Protein 6XZZ (pdb70)

Secondary structure (DSSP, 8-state):
--EEEEETTHHHHHHHHHHHHHHTT-S--EEEEETTEEEEE-HHHHHHH-HHHHHHHTSTTTTT-SEEEPPTTS-HHHHHHHHHHHHHS-----TTTHHHHHHHHHHHT-HHHHHHHHHHHHH-/--EEEEE-

Structure (mmCIF, N/CA/C/O backbone):
data_6XZZ
#
_entry.id   6XZZ
#
_cell.length_a   67.014
_cell.length_b   67.014
_cell.length_c   152.016
_cell.angle_alpha   90.000
_cell.angle_beta   90.000
_cell.angle_gamma   120.000
#
_symmetry.space_group_name_H-M   'P 61 2 2'
#
loop_
_entity.id
_entity.type
_entity.pdbx_description
1 polymer 'B-cell lymphoma 6 protein'
2 polymer 'Nuclear receptor corepressor 1'
3 non-polymer 'SODIUM ION'
4 non-polymer 'CHLORIDE ION'
5 non-polymer 'trifluoroacetic acid'
6 water water
#
loop_
_atom_site.group_PDB
_atom_site.id
_atom_site.type_symbol
_atom_site.label_atom_id
_atom_site.label_alt_id
_atom_site.label_comp_id
_atom_site.label_asym_id
_atom_site.label_entity_id
_atom_site.label_seq_id
_atom_site.pdbx_PDB_ins_code
_atom_site.Cartn_x
_atom_site.Cartn_y
_atom_site.Cartn_z
_atom_site.occupancy
_atom_site.B_iso_or_equiv
_atom_site.auth_seq_id
_atom_site.auth_comp_id
_atom_site.auth_asym_id
_atom_site.auth_atom_id
_atom_site.pdbx_PDB_model_num
ATOM 1 N N . PRO A 1 2 ? 47.40871 -31.47983 -38.75902 1.000 40.17259 5 PRO A N 1
ATOM 2 C CA . PRO A 1 2 ? 46.99754 -31.58766 -37.35367 1.000 37.86460 5 PRO A CA 1
ATOM 3 C C . PRO A 1 2 ? 47.39382 -30.36199 -36.52923 1.000 34.52555 5 PRO A C 1
ATOM 4 O O . PRO A 1 2 ? 48.54954 -29.93523 -36.56216 1.000 32.62918 5 PRO A O 1
ATOM 8 N N . ASP A 1 3 ? 46.43429 -29.80227 -35.79908 1.000 32.63590 6 ASP A N 1
ATOM 9 C CA A ASP A 1 3 ? 46.66397 -28.62378 -34.97514 0.610 32.51131 6 ASP A CA 1
ATOM 10 C CA B ASP A 1 3 ? 46.68094 -28.62707 -34.98002 0.390 33.40782 6 ASP A CA 1
ATOM 11 C C . ASP A 1 3 ? 47.02333 -29.02734 -33.55012 1.000 31.25219 6 ASP A C 1
ATOM 12 O O . ASP A 1 3 ? 46.62160 -30.08633 -33.06614 1.000 32.12755 6 ASP A O 1
ATOM 21 N N . SER A 1 4 ? 47.78145 -28.16101 -32.88126 1.000 27.02109 7 SER A N 1
ATOM 22 C CA . SER A 1 4 ? 48.05770 -28.21321 -31.45079 1.000 22.11598 7 SER A CA 1
ATOM 23 C C . SER A 1 4 ? 47.37390 -27.00947 -30.81569 1.000 19.76488 7 SER A C 1
ATOM 24 O O . SER A 1 4 ? 46.88340 -26.12479 -31.52046 1.000 21.34490 7 SER A O 1
ATOM 27 N N . GLN A 1 5 ? 47.35517 -26.95637 -29.47943 1.000 18.76245 8 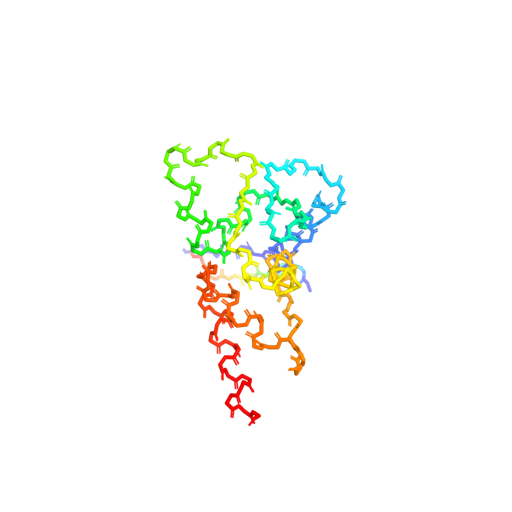GLN A N 1
ATOM 28 C CA . GLN A 1 5 ? 46.62151 -25.91206 -28.77315 1.000 18.17039 8 GLN A CA 1
ATOM 29 C C . GLN A 1 5 ? 47.48951 -25.20829 -27.73841 1.000 15.82275 8 GLN A C 1
ATOM 30 O O . GLN A 1 5 ? 48.37647 -25.80920 -27.13138 1.000 18.11951 8 GLN A O 1
ATOM 36 N N . ILE A 1 6 ? 47.18433 -23.93150 -27.51184 1.000 15.14528 9 ILE A N 1
ATOM 37 C CA . ILE A 1 6 ? 47.80539 -23.13004 -26.45849 1.000 14.84457 9 ILE A CA 1
ATOM 38 C C . ILE A 1 6 ? 46.87786 -23.14077 -25.25536 1.000 14.31714 9 ILE A C 1
ATOM 39 O O . ILE A 1 6 ? 45.69293 -22.81411 -25.38311 1.000 16.68344 9 ILE A O 1
ATOM 44 N N . GLN A 1 7 ? 47.41264 -23.48629 -24.08392 1.000 13.77519 10 GLN A N 1
ATOM 45 C CA . GLN A 1 7 ? 46.63764 -23.47043 -22.85300 1.000 13.87384 10 GLN A CA 1
ATOM 46 C C . GLN A 1 7 ? 47.32089 -22.58807 -21.81575 1.000 14.02971 10 GLN A C 1
ATOM 47 O O . GLN A 1 7 ? 48.54899 -22.59224 -21.70034 1.000 15.27728 10 GLN A O 1
ATOM 53 N N . PHE A 1 8 ? 46.51835 -21.80872 -21.08571 1.000 13.79603 11 PHE A N 1
ATOM 54 C CA . PHE A 1 8 ? 47.01693 -20.92207 -20.03858 1.000 12.75251 11 PHE A CA 1
ATOM 55 C C . PHE A 1 8 ? 46.93220 -21.64856 -18.70115 1.000 15.10437 11 PHE A C 1
ATOM 56 O O . PHE A 1 8 ? 45.83462 -21.96921 -18.22912 1.000 17.78315 11 PHE A O 1
ATOM 64 N N . THR A 1 9 ? 48.09733 -21.89090 -18.09422 1.000 16.86361 12 THR A N 1
ATOM 65 C CA . THR A 1 9 ? 48.18466 -22.72618 -16.90221 1.000 19.33718 12 THR A CA 1
ATOM 66 C C . THR A 1 9 ? 47.34153 -22.18218 -15.75545 1.000 19.14474 12 THR A C 1
ATOM 67 O O . THR A 1 9 ? 46.69698 -22.95177 -15.03157 1.000 23.20852 12 THR A O 1
ATOM 71 N N . ARG A 1 10 ? 47.34336 -20.86671 -15.55766 1.000 19.43808 13 ARG A N 1
ATOM 72 C CA A ARG A 1 10 ? 46.72235 -20.22901 -14.40359 0.478 21.01120 13 ARG A CA 1
ATOM 73 C CA B ARG A 1 10 ? 46.69498 -20.28965 -14.38639 0.522 21.16477 13 ARG A CA 1
ATOM 74 C C . ARG A 1 10 ? 45.32919 -19.68790 -14.68437 1.000 20.51126 13 ARG A C 1
ATOM 75 O O . ARG A 1 10 ? 44.73604 -19.06733 -13.79859 1.000 20.73738 13 ARG A O 1
ATOM 90 N N . HIS A 1 11 ? 44.79258 -19.89141 -15.88872 1.000 19.09392 14 HIS A N 1
ATOM 91 C CA . HIS A 1 11 ? 43.54467 -19.21739 -16.24063 1.000 16.53364 14 HIS A CA 1
ATOM 92 C C . HIS A 1 11 ? 42.38093 -19.63250 -15.34166 1.000 14.92386 14 HIS A C 1
ATOM 93 O O . HIS A 1 11 ? 41.65752 -18.77536 -14.82189 1.000 14.82903 14 HIS A O 1
ATOM 100 N N . ALA A 1 12 ? 42.14390 -20.94016 -15.18644 1.000 15.74086 15 ALA A N 1
ATOM 101 C CA . ALA A 1 12 ? 40.97039 -21.36685 -14.41875 1.000 14.28040 15 ALA A CA 1
ATOM 102 C C . ALA A 1 12 ? 41.07604 -20.93105 -12.96065 1.000 14.22334 15 ALA A C 1
ATOM 103 O O . ALA A 1 12 ? 40.09043 -20.47717 -12.36328 1.000 14.20531 15 ALA A O 1
ATOM 105 N N . SER A 1 13 ? 42.26663 -21.04407 -12.37206 1.000 16.34166 16 SER A N 1
ATOM 106 C CA . SER A 1 13 ? 42.41245 -20.61636 -10.98499 1.000 17.32016 16 SER A CA 1
ATOM 107 C C . SER A 1 13 ? 42.33868 -19.09991 -10.85855 1.000 15.78178 16 SER A C 1
ATOM 108 O O . SER A 1 13 ? 41.83476 -18.59270 -9.85025 1.000 16.34988 16 SER A O 1
ATOM 111 N N . ASP A 1 14 ? 42.79059 -18.36625 -11.88428 1.000 14.44402 17 ASP A N 1
ATOM 112 C CA . ASP A 1 14 ? 42.62594 -16.91272 -11.90276 1.000 15.63857 17 ASP A CA 1
ATOM 113 C C . ASP A 1 14 ? 41.15354 -16.52642 -11.98249 1.000 13.96753 17 ASP A C 1
ATOM 114 O O . ASP A 1 14 ? 40.71565 -15.58710 -11.30517 1.000 13.78391 17 ASP A O 1
ATOM 119 N N . VAL A 1 15 ? 40.37339 -17.22739 -12.81307 1.000 13.82273 18 VAL A N 1
ATOM 120 C CA . VAL A 1 15 ? 38.93464 -16.95754 -12.87772 1.000 12.31196 18 VAL A CA 1
ATOM 121 C C . VAL A 1 15 ? 38.30145 -17.15480 -11.50678 1.000 11.88068 18 VAL A C 1
ATOM 122 O O . VAL A 1 15 ? 37.54528 -16.30596 -11.02427 1.000 11.92351 18 VAL A O 1
ATOM 126 N N . LEU A 1 16 ? 38.60960 -18.27663 -10.85830 1.000 13.12641 19 LEU A N 1
ATOM 127 C CA . LEU A 1 16 ? 38.03541 -18.55069 -9.54169 1.000 13.96650 19 LEU A CA 1
ATOM 128 C C . LEU A 1 16 ? 38.46007 -17.49697 -8.52330 1.000 12.93288 19 LEU A C 1
ATOM 129 O O . LEU A 1 16 ? 37.64162 -17.03093 -7.71769 1.000 13.79670 19 LEU A O 1
ATOM 134 N N . LEU A 1 17 ? 39.73459 -17.10356 -8.54849 1.000 12.60360 20 LEU A N 1
ATOM 135 C CA . LEU A 1 17 ? 40.20704 -16.03973 -7.66149 1.000 13.86761 20 LEU A CA 1
ATOM 136 C C . LEU A 1 17 ? 39.42099 -14.75018 -7.88407 1.000 11.80020 20 LEU A C 1
ATOM 137 O O . LEU A 1 17 ? 38.98805 -14.09434 -6.92609 1.000 14.18219 20 LEU A O 1
ATOM 142 N N . ASN A 1 18 ? 39.18373 -14.39541 -9.14539 1.000 11.60923 21 ASN A N 1
ATOM 143 C CA . ASN A 1 18 ? 38.44064 -13.17623 -9.43658 1.000 11.34123 21 ASN A CA 1
ATOM 144 C C . ASN A 1 18 ? 36.97507 -13.30300 -9.04307 1.000 10.63406 21 ASN A C 1
ATOM 145 O O . ASN A 1 18 ? 36.38139 -12.33395 -8.55670 1.000 12.34229 21 ASN A O 1
ATOM 150 N N . LEU A 1 19 ? 36.37969 -14.49063 -9.22134 1.000 10.47506 22 LEU A N 1
ATOM 151 C CA . LEU A 1 19 ? 35.00417 -14.70028 -8.77006 1.000 11.26760 22 LEU A CA 1
ATOM 152 C C . LEU A 1 19 ? 34.90783 -14.59126 -7.25405 1.000 10.39043 22 LEU A C 1
ATOM 153 O O . LEU A 1 19 ? 33.93336 -14.04064 -6.72574 1.000 10.83924 22 LEU A O 1
ATOM 158 N N . ASN A 1 20 ? 35.90718 -15.11917 -6.53863 1.000 11.50805 23 ASN A N 1
ATOM 159 C CA . ASN A 1 20 ? 35.89516 -15.01790 -5.08469 1.000 12.24430 23 ASN A CA 1
ATOM 160 C C . ASN A 1 20 ? 36.04624 -13.57146 -4.63114 1.000 12.72495 23 ASN A C 1
ATOM 161 O O . ASN A 1 20 ? 35.42252 -13.15938 -3.64535 1.000 12.85508 23 ASN A O 1
ATOM 166 N N . ARG A 1 21 ? 36.85055 -12.78112 -5.35219 1.000 12.04596 24 ARG A N 1
ATOM 167 C CA . ARG A 1 21 ? 36.94127 -11.35189 -5.06653 1.000 13.90454 24 ARG A CA 1
ATOM 168 C C . ARG A 1 21 ? 35.60698 -10.65194 -5.30424 1.000 13.66067 24 ARG A C 1
ATOM 169 O O . ARG A 1 21 ? 35.21614 -9.76666 -4.53100 1.000 14.77583 24 ARG A O 1
ATOM 177 N N . LEU A 1 22 ? 34.89657 -11.02018 -6.37711 1.000 12.35730 25 LEU A N 1
ATOM 178 C CA . LEU A 1 22 ? 33.55854 -10.47023 -6.57092 1.000 12.89357 25 LEU A CA 1
ATOM 179 C C . LEU A 1 22 ? 32.66314 -10.81605 -5.39574 1.000 13.22576 25 LEU A C 1
ATOM 180 O O . LEU A 1 22 ? 31.89523 -9.97433 -4.92148 1.000 15.62791 25 LEU A O 1
ATOM 185 N N . ARG A 1 23 ? 32.74186 -12.05694 -4.91451 1.000 12.09135 26 ARG A N 1
ATOM 186 C CA . ARG A 1 23 ? 31.90889 -12.44769 -3.78432 1.000 12.18411 26 ARG A CA 1
ATOM 187 C C . ARG A 1 23 ? 32.25056 -11.63329 -2.53872 1.000 13.71919 26 ARG A C 1
ATOM 188 O O . ARG A 1 23 ? 31.35084 -11.14641 -1.83973 1.000 16.26157 26 ARG A O 1
ATOM 196 N N . SER A 1 24 ? 33.54665 -11.44931 -2.26492 1.000 14.89485 27 SER A N 1
ATOM 197 C CA A SER A 1 24 ? 33.96208 -10.69612 -1.08465 0.481 16.99001 27 SER A CA 1
ATOM 198 C CA B SER A 1 24 ? 33.95935 -10.69460 -1.08370 0.519 17.00755 27 SER A CA 1
ATOM 199 C C . SER A 1 24 ? 33.44178 -9.26462 -1.13077 1.000 18.61748 27 SER A C 1
ATOM 200 O O . SER A 1 24 ? 33.09918 -8.68563 -0.09443 1.000 22.82427 27 SER A O 1
ATOM 205 N N . ARG A 1 25 ? 33.38084 -8.67983 -2.32120 1.000 17.48318 28 ARG A N 1
ATOM 206 C CA A ARG A 1 25 ? 32.94210 -7.30317 -2.49172 0.490 18.83651 28 ARG A CA 1
ATOM 207 C CA B ARG A 1 25 ? 32.94516 -7.30430 -2.50408 0.510 18.63091 28 ARG A CA 1
ATOM 208 C C . ARG A 1 25 ? 31.45682 -7.18520 -2.80743 1.000 18.43910 28 ARG A C 1
ATOM 209 O O . ARG A 1 25 ? 30.97371 -6.06776 -3.02899 1.000 20.44332 28 ARG A O 1
ATOM 224 N N . ASP A 1 26 ? 30.72729 -8.30526 -2.81674 1.000 16.67227 29 ASP A N 1
ATOM 225 C CA . ASP A 1 26 ? 29.28322 -8.32059 -3.05728 1.000 17.63422 29 ASP A CA 1
ATOM 226 C C . ASP A 1 26 ? 28.93608 -7.77006 -4.44067 1.000 16.80944 29 ASP A C 1
ATOM 227 O O . ASP A 1 26 ? 27.92999 -7.08695 -4.61854 1.000 18.40877 29 ASP A O 1
ATOM 232 N N . ILE A 1 27 ? 29.76938 -8.07808 -5.43155 1.000 14.92966 30 ILE A N 1
ATOM 233 C CA . ILE A 1 27 ? 29.58312 -7.60632 -6.79896 1.000 12.70795 30 ILE A CA 1
ATOM 234 C C . ILE A 1 27 ? 28.89711 -8.70377 -7.60715 1.000 12.63220 30 ILE A C 1
ATOM 235 O O . ILE A 1 27 ? 29.41855 -9.82222 -7.73044 1.000 13.82143 30 ILE A O 1
ATOM 240 N N . LEU A 1 28 ? 27.73194 -8.37971 -8.16770 1.000 14.50479 31 LEU A N 1
ATOM 241 C CA . LEU A 1 28 ? 26.95238 -9.27350 -9.02314 1.000 13.96240 31 LEU A CA 1
ATOM 242 C C . LEU A 1 28 ? 26.48090 -10.53668 -8.30780 1.000 14.01571 31 LEU A C 1
ATOM 243 O O . LEU A 1 28 ? 26.00941 -11.48097 -8.96268 1.000 14.74170 31 LEU A O 1
ATOM 248 N N . THR A 1 29 ? 26.59203 -10.59212 -6.98434 1.000 13.42145 32 THR A N 1
ATOM 249 C CA . THR A 1 29 ? 25.96878 -11.68796 -6.26126 1.000 14.11035 32 THR A CA 1
ATOM 250 C C . THR A 1 29 ? 24.46249 -11.61218 -6.48022 1.000 13.43430 32 THR A C 1
ATOM 251 O O . THR A 1 29 ? 23.87729 -10.52142 -6.54226 1.000 15.83320 32 THR A O 1
ATOM 255 N N . ASP A 1 30 ? 23.83442 -12.77923 -6.63455 1.000 11.77901 33 ASP A N 1
ATOM 256 C CA . ASP A 1 30 ? 22.43801 -12.84857 -7.04528 1.000 13.25778 33 ASP A CA 1
ATOM 257 C C . ASP A 1 30 ? 21.61525 -13.81136 -6.20109 1.000 12.61135 33 ASP A C 1
ATOM 258 O O . ASP A 1 30 ? 20.44669 -14.05884 -6.52401 1.000 13.88685 33 ASP A O 1
ATOM 263 N N . VAL A 1 31 ? 22.18323 -14.35528 -5.12833 1.000 12.10180 34 VAL A N 1
ATOM 264 C CA . VAL A 1 31 ? 21.43276 -15.23912 -4.24593 1.000 12.34651 34 VAL A CA 1
ATOM 265 C C . VAL A 1 31 ? 22.00229 -15.11270 -2.84137 1.000 12.03793 34 VAL A C 1
ATOM 266 O O . VAL A 1 31 ? 23.18628 -14.81670 -2.65675 1.000 12.90199 34 VAL A O 1
ATOM 270 N N . VAL A 1 32 ? 21.13495 -15.29761 -1.84833 1.000 12.70382 35 VAL A N 1
ATOM 271 C CA . VAL A 1 32 ? 21.53523 -15.43772 -0.45668 1.000 12.34792 35 VAL A CA 1
ATOM 272 C C . VAL A 1 32 ? 21.08806 -16.81931 -0.02101 1.000 12.82904 35 VAL A C 1
ATOM 273 O O . VAL A 1 32 ? 19.92243 -17.18522 -0.21506 1.000 13.01521 35 VAL A O 1
ATOM 277 N N . ILE A 1 33 ? 22.00964 -17.58896 0.54114 1.000 12.04469 36 ILE A N 1
ATOM 278 C CA . ILE A 1 33 ? 21.70034 -18.89142 1.12054 1.000 12.20543 36 ILE A CA 1
ATOM 279 C C . ILE A 1 33 ? 21.57060 -18.69826 2.62342 1.000 12.13456 36 ILE A C 1
ATOM 280 O O . ILE A 1 33 ? 22.42715 -18.05942 3.24210 1.000 13.51904 36 ILE A O 1
ATOM 285 N N . VAL A 1 34 ? 20.51149 -19.25198 3.21525 1.000 11.97186 37 VAL A N 1
ATOM 286 C CA . VAL A 1 34 ? 20.23494 -19.10138 4.64233 1.000 12.11990 37 VAL A CA 1
ATOM 287 C C . VAL A 1 34 ? 20.32983 -20.46872 5.30207 1.000 12.68615 37 VAL A C 1
ATOM 288 O O . VAL A 1 34 ? 19.67967 -21.42216 4.85381 1.000 13.99654 37 VAL A O 1
ATOM 292 N N . VAL A 1 35 ? 21.13928 -20.56108 6.36212 1.000 13.45708 38 VAL A N 1
ATOM 293 C CA . VAL A 1 35 ? 21.24399 -21.75921 7.19954 1.000 17.21804 38 VAL A CA 1
ATOM 294 C C . VAL A 1 35 ? 21.13871 -21.31313 8.65304 1.000 17.29511 38 VAL A C 1
ATOM 295 O O . VAL A 1 35 ? 22.03301 -20.61916 9.15415 1.000 17.80225 38 VAL A O 1
ATOM 299 N N . SER A 1 36 ? 20.06591 -21.71938 9.33100 1.000 17.91270 39 SER A N 1
ATOM 300 C CA A SER A 1 36 ? 19.83971 -21.42356 10.75121 0.168 18.44763 39 SER A CA 1
ATOM 301 C CA B SER A 1 36 ? 19.88599 -21.43060 10.76073 0.832 19.84871 39 SER A CA 1
ATOM 302 C C . SER A 1 36 ? 20.12089 -19.95561 11.08735 1.000 17.82588 39 SER A C 1
ATOM 303 O O . SER A 1 36 ? 20.91485 -19.60960 11.97032 1.000 18.73619 39 SER A O 1
ATOM 308 N N . ARG A 1 37 ? 19.42753 -19.08324 10.36462 1.000 16.16204 40 ARG A N 1
ATOM 309 C CA . ARG A 1 37 ? 19.43666 -17.63231 10.54341 1.000 17.90959 40 ARG A CA 1
ATOM 310 C C . ARG A 1 37 ? 20.75252 -16.97110 10.17104 1.000 18.74776 40 ARG A C 1
ATOM 311 O O . ARG A 1 37 ? 20.95240 -15.79478 10.49484 1.000 21.80769 40 ARG A O 1
ATOM 319 N N . GLU A 1 38 ? 21.64938 -17.68192 9.49700 1.000 14.65212 41 GLU A N 1
ATOM 320 C CA . GLU A 1 38 ? 22.91183 -17.12813 9.04285 1.000 16.98081 41 GLU A CA 1
ATOM 321 C C . GLU A 1 38 ? 22.87630 -17.06187 7.52080 1.000 13.67047 41 GLU A C 1
ATOM 322 O O . GLU A 1 38 ? 22.42062 -18.00359 6.86359 1.000 15.34269 41 GLU A O 1
ATOM 328 N N . GLN A 1 39 ? 23.33756 -15.94595 6.96215 1.000 13.91717 42 GLN A N 1
ATOM 329 C CA . GLN A 1 39 ? 23.19818 -15.68761 5.53116 1.000 12.72480 42 GLN A CA 1
ATOM 330 C C . GLN A 1 39 ? 24.54563 -15.72772 4.82854 1.000 13.27979 42 GLN A C 1
ATOM 331 O O . GLN A 1 39 ? 25.55554 -15.24947 5.36052 1.000 17.12118 42 GLN A O 1
ATOM 337 N N . PHE A 1 40 ? 24.54232 -16.26830 3.60958 1.000 12.22243 43 PHE A N 1
ATOM 338 C CA . PHE A 1 40 ? 25.74030 -16.36166 2.77984 1.000 12.57478 43 PHE A CA 1
ATOM 339 C C . PHE A 1 40 ? 25.39893 -15.87226 1.38074 1.000 12.57438 43 PHE A C 1
ATOM 340 O O . PHE A 1 40 ? 24.56450 -16.47607 0.70572 1.000 14.97842 43 PHE A O 1
ATOM 348 N N . ARG A 1 41 ? 26.05752 -14.81087 0.93022 1.000 12.88894 44 ARG A N 1
ATOM 349 C CA A ARG A 1 41 ? 25.83165 -14.33810 -0.42826 0.535 13.42618 44 ARG A CA 1
ATOM 350 C CA B ARG A 1 41 ? 25.86379 -14.30787 -0.42752 0.465 12.47618 44 ARG A CA 1
ATOM 351 C C . ARG A 1 41 ? 26.72150 -15.08754 -1.41724 1.000 12.62220 44 ARG A C 1
ATOM 352 O O . ARG A 1 41 ? 27.85347 -15.47064 -1.11185 1.000 13.77680 44 ARG A O 1
ATOM 367 N N . ALA A 1 42 ? 26.19230 -15.30285 -2.61992 1.000 10.55758 45 ALA A N 1
ATOM 368 C CA . ALA A 1 42 ? 26.94306 -16.07232 -3.61010 1.000 10.59030 45 ALA A CA 1
ATOM 369 C C . ALA A 1 42 ? 26.44186 -15.75718 -5.01792 1.000 11.44161 45 ALA A C 1
ATOM 370 O O . ALA A 1 42 ? 25.51599 -14.96254 -5.21425 1.000 12.07643 45 ALA A O 1
ATOM 372 N N . HIS A 1 43 ? 27.08467 -16.39034 -6.00438 1.000 10.53866 46 HIS A N 1
ATOM 373 C CA . HIS A 1 43 ? 26.69755 -16.32039 -7.41050 1.000 10.03353 46 HIS A CA 1
ATOM 374 C C . HIS A 1 43 ? 26.06767 -17.65747 -7.77215 1.000 9.96076 46 HIS A C 1
ATOM 375 O O . HIS A 1 43 ? 26.69850 -18.70194 -7.59107 1.000 11.09855 46 HIS A O 1
ATOM 382 N N . LYS A 1 44 ? 24.82870 -17.62300 -8.27712 1.000 10.54260 47 LYS A N 1
ATOM 383 C CA . LYS A 1 44 ? 24.11611 -18.85286 -8.62656 1.000 10.71983 47 LYS A CA 1
ATOM 384 C C . LYS A 1 44 ? 24.93015 -19.75807 -9.54690 1.000 10.38229 47 LYS A C 1
ATOM 385 O O . LYS A 1 44 ? 24.93625 -20.98342 -9.37650 1.000 11.76797 47 LYS A O 1
ATOM 391 N N . THR A 1 45 ? 25.61932 -19.18077 -10.53547 1.000 11.74410 48 THR A N 1
ATOM 392 C CA . THR A 1 45 ? 26.32130 -20.03282 -11.49366 1.000 12.94763 48 THR A CA 1
ATOM 393 C C . THR A 1 45 ? 27.45559 -20.80877 -10.83366 1.000 12.92113 48 THR A C 1
ATOM 394 O O . THR A 1 45 ? 27.72406 -21.95614 -11.21290 1.000 12.25848 48 THR A O 1
ATOM 398 N N . VAL A 1 46 ? 28.15205 -20.19806 -9.86743 1.000 10.63867 49 VAL A N 1
ATOM 399 C CA . VAL A 1 46 ? 29.21110 -20.92208 -9.17209 1.000 11.74047 49 VAL A CA 1
ATOM 400 C C . VAL A 1 46 ? 28.61655 -22.05461 -8.34860 1.000 11.26298 49 VAL A C 1
ATOM 401 O O . VAL A 1 46 ? 29.12476 -23.18131 -8.35840 1.000 11.67642 49 VAL A O 1
ATOM 405 N N . LEU A 1 47 ? 27.51275 -21.78183 -7.64941 1.000 10.73579 50 LEU A N 1
ATOM 406 C CA . LEU A 1 47 ? 26.84448 -22.82941 -6.88186 1.000 10.03524 50 LEU A CA 1
ATOM 407 C C . LEU A 1 47 ? 26.45693 -23.99832 -7.77718 1.000 11.48961 50 LEU A C 1
ATOM 408 O O . LEU A 1 47 ? 26.66934 -25.16181 -7.41545 1.000 12.16718 50 LEU A O 1
ATOM 413 N N . MET A 1 48 ? 25.86518 -23.69886 -8.94825 1.000 10.49434 51 MET A N 1
ATOM 414 C CA . MET A 1 48 ? 25.42105 -24.74212 -9.87595 1.000 11.30452 51 MET A CA 1
ATOM 415 C C . MET A 1 48 ? 26.58421 -25.53517 -10.43748 1.000 12.59168 51 MET A C 1
ATOM 416 O O . MET A 1 48 ? 26.43316 -26.72591 -10.73760 1.000 14.31443 51 MET A O 1
ATOM 421 N N . ALA A 1 49 ? 27.73036 -24.88819 -10.62913 1.000 12.11427 52 ALA A N 1
ATOM 422 C CA . ALA A 1 49 ? 28.90795 -25.55836 -11.16080 1.000 12.36278 52 ALA A CA 1
ATOM 423 C C . ALA A 1 49 ? 29.55471 -26.49849 -10.15387 1.000 13.97648 52 ALA A C 1
ATOM 424 O O . ALA A 1 49 ? 30.37978 -27.32518 -10.55409 1.000 17.12091 52 ALA A O 1
ATOM 426 N N . CYS A 1 50 ? 29.18943 -26.40946 -8.87038 1.000 12.99476 53 CYS A N 1
ATOM 427 C CA . CYS A 1 50 ? 29.86062 -27.16797 -7.82475 1.000 12.84273 53 CYS A CA 1
ATOM 428 C C . CYS A 1 50 ? 28.96345 -28.12810 -7.06619 1.000 13.17224 53 CYS A C 1
ATOM 429 O O . CYS A 1 50 ? 29.48749 -29.01230 -6.37650 1.000 18.38835 53 CYS A O 1
ATOM 432 N N . SER A 1 51 ? 27.64600 -27.97575 -7.14284 1.000 12.83628 54 SER A N 1
ATOM 433 C CA . SER A 1 51 ? 26.72571 -28.67654 -6.25323 1.000 12.28628 54 SER A CA 1
ATOM 434 C C . SER A 1 51 ? 25.57946 -29.25233 -7.06548 1.000 12.87192 54 SER A C 1
ATOM 435 O O . SER A 1 51 ? 24.90669 -28.51823 -7.79717 1.000 13.11296 54 SER A O 1
ATOM 438 N N . GLY A 1 52 ? 25.33814 -30.56002 -6.91731 1.000 12.70737 55 GLY A N 1
ATOM 439 C CA . GLY A 1 52 ? 24.18879 -31.15631 -7.57818 1.000 14.08373 55 GLY A CA 1
ATOM 440 C C . GLY A 1 52 ? 22.87279 -30.59814 -7.08046 1.000 13.16487 55 GLY A C 1
ATOM 441 O O . GLY A 1 52 ? 21.91493 -30.46024 -7.85472 1.000 14.13542 55 GLY A O 1
ATOM 442 N N . LEU A 1 53 ? 22.80270 -30.26280 -5.78704 1.000 12.19751 56 LEU A N 1
ATOM 443 C CA . LEU A 1 53 ? 21.58800 -29.66139 -5.24647 1.000 13.41282 56 LEU A CA 1
ATOM 444 C C . LEU A 1 53 ? 21.30904 -28.31700 -5.90421 1.000 11.31068 56 LEU A C 1
ATOM 445 O O . LEU A 1 53 ? 20.20009 -28.06301 -6.37380 1.000 12.78321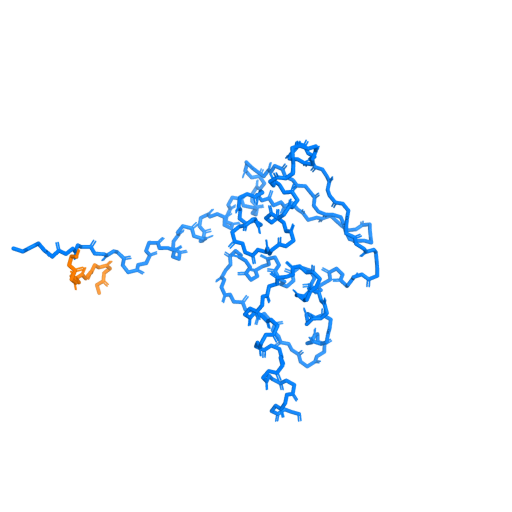 56 LEU A O 1
ATOM 450 N N . PHE A 1 54 ? 22.30734 -27.43370 -5.94160 1.000 10.56113 57 PHE A N 1
ATOM 451 C CA . PHE A 1 54 ? 22.07286 -26.12011 -6.53283 1.000 11.06924 57 PHE A CA 1
ATOM 452 C C . PHE A 1 54 ? 21.83465 -26.20780 -8.03208 1.000 11.10186 57 PHE A C 1
ATOM 453 O O . PHE A 1 54 ? 21.04757 -25.42133 -8.57671 1.000 11.77872 57 PHE A O 1
ATOM 461 N N . TYR A 1 55 ? 22.49261 -27.14718 -8.71554 1.000 10.98846 58 TYR A N 1
ATOM 462 C CA . TYR A 1 55 ? 22.19122 -27.34792 -10.12657 1.000 12.15399 58 TYR A CA 1
ATOM 463 C C . TYR A 1 55 ? 20.72302 -27.71111 -10.31681 1.000 12.58836 58 TYR A C 1
ATOM 464 O O . TYR A 1 55 ? 20.04699 -27.16536 -11.19963 1.000 13.89962 58 TYR A O 1
ATOM 473 N N . SER A 1 56 ? 20.20364 -28.60882 -9.47078 1.000 13.64874 59 SER A N 1
ATOM 474 C CA A SER A 1 56 ? 18.80336 -29.01161 -9.56977 0.552 14.14364 59 SER A CA 1
ATOM 475 C CA B SER A 1 56 ? 18.80623 -29.00715 -9.58903 0.448 14.16692 59 SER A CA 1
ATOM 476 C C . SER A 1 56 ? 17.86578 -27.85190 -9.26530 1.000 13.69036 59 SER A C 1
ATOM 477 O O . SER A 1 56 ? 16.84021 -27.68220 -9.93600 1.000 17.46239 59 SER A O 1
ATOM 482 N N . ILE A 1 57 ? 18.19681 -27.04736 -8.25057 1.000 12.29828 60 ILE A N 1
ATOM 483 C CA . ILE A 1 57 ? 17.33377 -25.93070 -7.86838 1.000 12.58814 60 ILE A CA 1
ATOM 484 C C . ILE A 1 57 ? 17.21705 -24.92468 -9.00900 1.000 12.83888 60 ILE A C 1
ATOM 485 O O . ILE A 1 57 ? 16.11204 -24.54979 -9.42444 1.000 16.27968 60 ILE A O 1
ATOM 490 N N . PHE A 1 58 ? 18.35531 -24.47505 -9.53792 1.000 12.52448 61 PHE A N 1
ATOM 491 C CA . PHE A 1 58 ? 18.30643 -23.36010 -10.47339 1.000 14.27736 61 PHE A CA 1
ATOM 492 C C . PHE A 1 58 ? 17.96215 -23.78044 -11.89475 1.000 16.67345 61 PHE A C 1
ATOM 493 O O . PHE A 1 58 ? 17.75966 -22.90482 -12.74453 1.000 20.34079 61 PHE A O 1
ATOM 501 N N . THR A 1 59 ? 17.86910 -25.08493 -12.16570 1.000 14.96912 62 THR A N 1
ATOM 502 C CA . THR A 1 59 ? 17.27987 -25.55888 -13.40893 1.000 16.04527 62 THR A CA 1
ATOM 503 C C . THR A 1 59 ? 15.78928 -25.84087 -13.28833 1.000 16.68168 62 THR A C 1
ATOM 504 O O . THR A 1 59 ? 15.15813 -26.16108 -14.30005 1.000 21.17048 62 THR A O 1
ATOM 508 N N . ASP A 1 60 ? 15.20758 -25.75075 -12.08845 1.000 16.85069 63 ASP A N 1
ATOM 509 C CA A ASP A 1 60 ? 13.75524 -25.83194 -11.92357 0.708 17.44823 63 ASP A CA 1
ATOM 510 C CA B ASP A 1 60 ? 13.76384 -25.82482 -11.97026 0.292 18.97367 63 ASP A CA 1
ATOM 511 C C . ASP A 1 60 ? 13.16030 -24.46398 -12.27152 1.000 1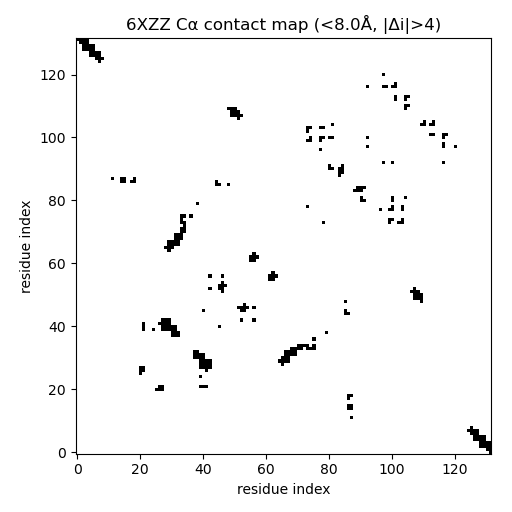9.19588 63 ASP A C 1
ATOM 512 O O . ASP A 1 60 ? 13.52929 -23.45512 -11.65947 1.000 20.34126 63 ASP A O 1
ATOM 521 N N . GLN A 1 61 ? 12.22337 -24.43223 -13.22656 1.000 21.24265 64 GLN A N 1
ATOM 522 C CA . GLN A 1 61 ? 11.66377 -23.15839 -13.67705 1.000 26.03314 64 GLN A CA 1
ATOM 523 C C . GLN A 1 61 ? 11.13262 -22.30843 -12.52489 1.000 25.13576 64 GLN A C 1
ATOM 524 O O . GLN A 1 61 ? 11.34492 -21.09026 -12.49345 1.000 27.86105 64 GLN A O 1
ATOM 530 N N . LEU A 1 62 ? 10.43935 -22.92932 -11.57031 1.000 22.78332 65 LEU A N 1
ATOM 531 C CA . LEU A 1 62 ? 9.82689 -22.17054 -10.48268 1.000 25.49648 65 LEU A CA 1
ATOM 532 C C . LEU A 1 62 ? 10.86865 -21.62054 -9.51846 1.000 25.11073 65 LEU A C 1
ATOM 533 O O . LEU A 1 62 ? 10.68519 -20.53648 -8.95349 1.000 28.21919 65 LEU A O 1
ATOM 538 N N . LYS A 1 63 ? 11.94516 -22.36393 -9.28220 1.000 24.59947 66 LYS A N 1
ATOM 539 C CA . LYS A 1 63 ? 12.93477 -21.95859 -8.29064 1.000 22.98664 66 LYS A CA 1
ATOM 540 C C . LYS A 1 63 ? 14.04553 -21.09579 -8.87055 1.000 22.32361 66 LYS A C 1
ATOM 541 O O . LYS A 1 63 ? 14.76719 -20.45371 -8.09820 1.000 23.12874 66 LYS A O 1
ATOM 547 N N . ARG A 1 64 ? 14.14294 -21.03318 -10.20369 1.000 23.21145 67 ARG A N 1
ATOM 548 C CA A ARG A 1 64 ? 15.23605 -20.33074 -10.86999 0.449 23.47000 67 ARG A CA 1
ATOM 549 C CA B ARG A 1 64 ? 15.23726 -20.32740 -10.87381 0.551 21.74556 67 ARG A CA 1
ATOM 550 C C . ARG A 1 64 ? 15.38472 -18.89606 -10.37720 1.000 22.67197 67 ARG A C 1
ATOM 551 O O . ARG A 1 64 ? 16.50502 -18.39830 -10.22078 1.000 22.81555 67 ARG A O 1
ATOM 566 N N . ASN A 1 65 ? 14.27058 -18.20966 -10.13582 1.000 27.04077 68 ASN A N 1
ATOM 567 C CA . ASN A 1 65 ? 14.32576 -16.78814 -9.82347 1.000 31.39758 68 ASN A CA 1
ATOM 568 C C . ASN A 1 65 ? 14.17240 -16.48925 -8.34177 1.000 30.36257 68 ASN A C 1
ATOM 569 O O . ASN A 1 65 ? 13.88141 -15.34671 -7.97761 1.000 33.34507 68 ASN A O 1
ATOM 574 N N . LEU A 1 66 ? 14.35886 -17.48198 -7.48268 1.000 26.13136 69 LEU A N 1
ATOM 575 C CA . LEU A 1 66 ? 14.44870 -17.19127 -6.06173 1.000 22.64819 69 LEU A CA 1
ATOM 576 C C . LEU A 1 66 ? 15.72912 -16.42087 -5.78892 1.000 20.35449 69 LEU A C 1
ATOM 577 O O . LEU A 1 66 ? 16.79074 -16.73952 -6.33086 1.000 23.31517 69 LEU A O 1
ATOM 582 N N . SER A 1 67 ? 15.62331 -15.38904 -4.95759 1.000 17.71594 70 SER A N 1
ATOM 583 C CA . SER A 1 67 ? 16.78329 -14.62171 -4.52465 1.000 19.44403 70 SER A 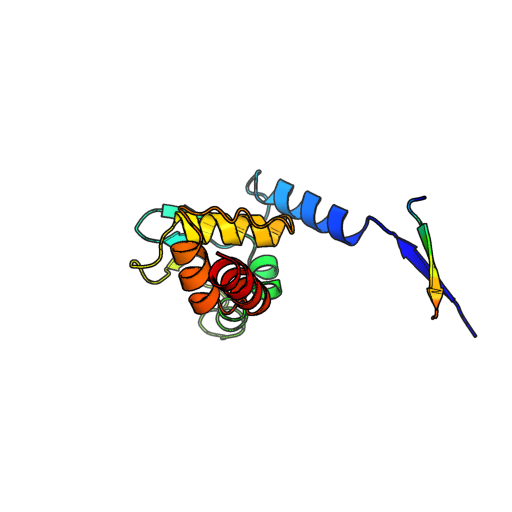CA 1
ATOM 584 C C . SER A 1 67 ? 17.29039 -15.05177 -3.15735 1.000 15.64527 70 SER A C 1
ATOM 585 O O . SER A 1 67 ? 18.41192 -14.69138 -2.78469 1.000 15.47090 70 SER A O 1
ATOM 588 N N . VAL A 1 68 ? 16.49034 -15.80296 -2.40924 1.000 14.31821 71 VAL A N 1
ATOM 589 C CA . VAL A 1 68 ? 16.86112 -16.31572 -1.09989 1.000 15.14852 71 VAL A CA 1
ATOM 590 C C . VAL A 1 68 ? 16.51569 -17.79424 -1.10287 1.000 15.85942 71 VAL A C 1
ATOM 591 O O . VAL A 1 68 ? 15.40157 -18.16827 -1.48370 1.000 17.66252 71 VAL A O 1
ATOM 595 N N . ILE A 1 69 ? 17.47105 -18.63166 -0.70481 1.000 13.50669 72 ILE A N 1
ATOM 596 C CA . ILE A 1 69 ? 17.27883 -20.07267 -0.60576 1.000 13.90554 72 ILE A CA 1
ATOM 597 C C . ILE A 1 69 ? 17.55970 -20.47046 0.83160 1.000 13.25685 72 ILE A C 1
ATOM 598 O O . ILE A 1 69 ? 18.644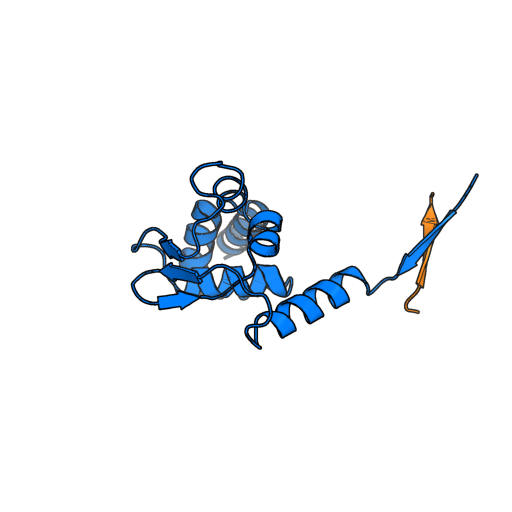45 -20.19439 1.34889 1.000 14.48077 72 ILE A O 1
ATOM 603 N N . ASN A 1 70 ? 16.60869 -21.14460 1.46530 1.000 13.15249 73 ASN A N 1
ATOM 604 C CA . ASN A 1 70 ? 16.81004 -21.67379 2.80644 1.000 12.41745 73 ASN A CA 1
ATOM 605 C C . ASN A 1 70 ? 17.20116 -23.13989 2.70751 1.000 11.70581 73 ASN A C 1
ATOM 606 O O . ASN A 1 70 ? 16.58160 -23.89975 1.95651 1.000 13.85250 73 ASN A O 1
ATOM 611 N N . LEU A 1 71 ? 18.23728 -23.52938 3.43931 1.000 12.84970 74 LEU A N 1
ATOM 612 C CA . LEU A 1 71 ? 18.59347 -24.93308 3.55665 1.000 12.15048 74 LEU A CA 1
ATOM 613 C C . LEU A 1 71 ? 18.03306 -25.51422 4.85417 1.000 12.18947 74 LEU A C 1
ATOM 614 O O . LEU A 1 71 ? 17.58037 -24.79199 5.74639 1.000 14.60099 74 LEU A O 1
ATOM 619 N N . ASP A 1 72 ? 18.04726 -26.83996 4.93657 1.000 12.13771 75 ASP A N 1
ATOM 620 C CA . ASP A 1 72 ? 17.62250 -27.55169 6.13709 1.000 12.87003 75 ASP A CA 1
ATOM 621 C C . ASP A 1 72 ? 18.29934 -26.93427 7.36131 1.000 13.96685 75 ASP A C 1
ATOM 622 O O . ASP A 1 72 ? 19.53964 -26.87273 7.41063 1.000 14.82887 75 ASP A O 1
ATOM 627 N N . PRO A 1 73 ? 17.53631 -26.45990 8.35471 1.000 15.34226 76 PRO A N 1
ATOM 628 C CA . PRO A 1 73 ? 18.16640 -25.78220 9.49972 1.000 15.99008 76 PRO A CA 1
ATOM 629 C C . PRO A 1 73 ? 18.99808 -26.69547 10.37241 1.000 17.36819 76 PRO A C 1
ATOM 630 O O . PRO A 1 73 ? 19.73735 -26.19087 11.23058 1.000 18.98413 76 PRO A O 1
ATOM 634 N N . GLU A 1 74 ? 18.91917 -28.01071 10.18576 1.000 17.02386 77 GLU A N 1
ATOM 635 C CA . GLU A 1 74 ? 19.79573 -28.89971 10.93715 1.000 19.10762 77 GLU A CA 1
ATOM 636 C C . GLU A 1 74 ? 21.20751 -28.91668 10.38136 1.000 18.45596 77 GLU A C 1
ATOM 637 O O . GLU A 1 74 ? 22.12724 -29.37590 11.06978 1.000 20.19388 77 GLU A O 1
ATOM 643 N N . ILE A 1 75 ? 21.39686 -28.41531 9.15866 1.000 17.39621 78 ILE A N 1
ATOM 644 C CA . ILE A 1 75 ? 22.72664 -28.33007 8.57834 1.000 18.22439 78 ILE A CA 1
ATOM 645 C C . ILE A 1 75 ? 23.60311 -27.41782 9.42099 1.000 17.20674 78 ILE A C 1
ATOM 646 O O . ILE A 1 75 ? 23.14413 -26.41208 9.97897 1.000 20.43659 78 ILE A O 1
ATOM 651 N N . ASN A 1 76 ? 24.87422 -27.77408 9.52471 1.000 15.41138 79 ASN A N 1
ATOM 652 C CA . ASN A 1 76 ? 25.83222 -26.94467 10.23531 1.000 15.69498 79 ASN A CA 1
ATOM 653 C C . ASN A 1 76 ? 26.26270 -25.78062 9.34274 1.000 15.02870 79 ASN A C 1
ATOM 654 O O . ASN A 1 76 ? 26.86007 -26.01204 8.28527 1.000 14.59624 79 ASN A O 1
ATOM 659 N N . PRO A 1 77 ? 25.99388 -24.52963 9.72531 1.000 14.26827 80 PRO A N 1
ATOM 660 C CA . PRO A 1 77 ? 26.35793 -23.40050 8.84941 1.000 14.87868 80 PRO A CA 1
ATOM 661 C C . PRO A 1 77 ? 27.85177 -23.25106 8.62337 1.000 14.96323 80 PRO A C 1
ATOM 662 O O . PRO A 1 77 ? 28.25725 -22.74580 7.56686 1.000 16.59573 80 PRO A O 1
ATOM 666 N N . GLU A 1 78 ? 28.68773 -23.64496 9.58838 1.000 17.01040 81 GLU A N 1
ATOM 667 C CA . GLU A 1 78 ? 30.12472 -23.60848 9.34324 1.000 18.59749 81 GLU A CA 1
ATOM 668 C C . GLU A 1 78 ? 30.53548 -24.67301 8.33164 1.000 17.32977 81 GLU A C 1
ATOM 669 O O . GLU A 1 78 ? 31.43585 -24.44534 7.51193 1.000 16.15653 81 GLU A O 1
ATOM 675 N N . GLY A 1 79 ? 29.89279 -25.84267 8.37487 1.000 16.89157 82 GLY A N 1
ATOM 676 C CA . GLY A 1 79 ? 30.09919 -26.81807 7.31452 1.000 14.77924 82 GLY A CA 1
ATOM 677 C C . GLY A 1 79 ? 29.73531 -26.25329 5.95306 1.000 14.05223 82 GLY A C 1
ATOM 678 O O . GLY A 1 79 ? 30.46675 -26.43539 4.97144 1.000 14.26252 82 GLY A O 1
ATOM 679 N N . PHE A 1 80 ? 28.61535 -25.52700 5.88032 1.000 13.92956 83 PHE A N 1
ATOM 680 C CA . PHE A 1 80 ? 28.26389 -24.87506 4.62586 1.000 12.21312 83 PHE A CA 1
ATOM 681 C C . PHE A 1 80 ? 29.31792 -23.84780 4.22323 1.000 12.28848 83 PHE A C 1
ATOM 682 O O . PHE A 1 80 ? 29.71782 -23.78278 3.05673 1.000 12.46745 83 PHE A O 1
ATOM 690 N N . ASN A 1 81 ? 29.77239 -23.03225 5.17180 1.000 12.47096 84 ASN A N 1
ATOM 691 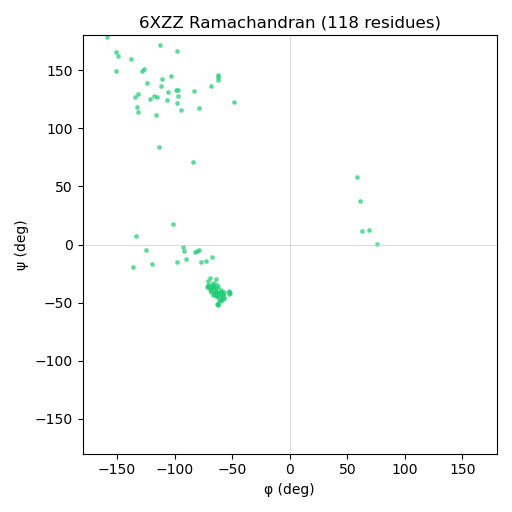C CA . ASN A 1 81 ? 30.76342 -22.00407 4.85901 1.000 13.48706 84 ASN A CA 1
ATOM 692 C C . ASN A 1 81 ? 32.06033 -22.61098 4.33022 1.000 11.70898 84 ASN A C 1
ATOM 693 O O . ASN A 1 81 ? 32.67974 -22.06410 3.40642 1.000 12.78169 84 ASN A O 1
ATOM 698 N N . ILE A 1 82 ? 32.50067 -23.72409 4.92397 1.000 11.93356 85 ILE A N 1
ATOM 699 C CA . ILE A 1 82 ? 33.70711 -24.40820 4.46058 1.000 12.92650 85 ILE A CA 1
ATOM 700 C C . ILE A 1 82 ? 33.53450 -24.87263 3.01716 1.000 11.89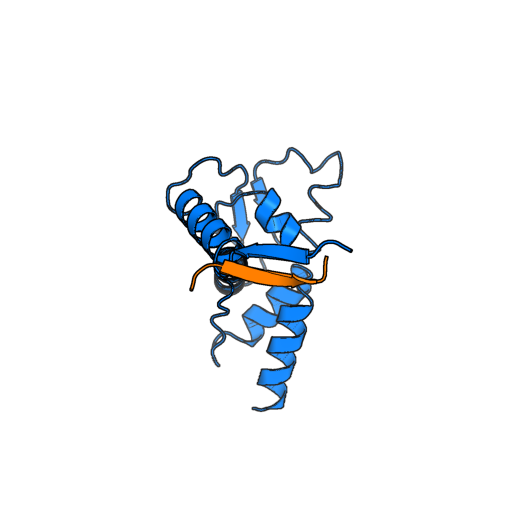941 85 ILE A C 1
ATOM 701 O O . ILE A 1 82 ? 34.45597 -24.76694 2.19527 1.000 12.22585 85 ILE A O 1
ATOM 706 N N . LEU A 1 83 ? 32.35131 -25.39508 2.69056 1.000 11.15577 86 LEU A N 1
ATOM 707 C CA . LEU A 1 83 ? 32.09060 -25.86649 1.33380 1.000 11.39831 86 LEU A CA 1
ATOM 708 C C . LEU A 1 83 ? 31.94275 -24.71083 0.34860 1.000 10.57611 86 LEU A C 1
ATOM 709 O O . LEU A 1 83 ? 32.37887 -24.81660 -0.80155 1.000 10.70635 86 LEU A O 1
ATOM 714 N N . LEU A 1 84 ? 31.33162 -23.60159 0.77669 1.000 9.71449 87 LEU A N 1
ATOM 715 C CA . LEU A 1 84 ? 31.23598 -22.43076 -0.08965 1.000 9.67100 87 LEU A CA 1
ATOM 716 C C . LEU A 1 84 ? 32.62558 -21.87911 -0.39973 1.000 10.91868 87 LEU A C 1
ATOM 717 O O . LEU A 1 84 ? 32.93933 -21.54520 -1.55312 1.000 11.17242 87 LEU A O 1
ATOM 722 N N . ASP A 1 85 ? 33.49008 -21.81924 0.61267 1.000 11.02710 88 ASP A N 1
ATOM 723 C CA . ASP A 1 85 ? 34.86056 -21.38810 0.36805 1.000 13.71445 88 ASP A CA 1
ATOM 724 C C . ASP A 1 85 ? 35.56440 -22.34393 -0.58244 1.000 11.49138 88 ASP A C 1
ATOM 725 O O . ASP A 1 85 ? 36.30183 -21.91073 -1.47584 1.000 12.48198 88 ASP A O 1
ATOM 730 N N . PHE A 1 86 ? 35.36116 -23.65122 -0.39628 1.000 11.90143 89 PHE A N 1
ATOM 731 C CA . PHE A 1 86 ? 35.93613 -24.62161 -1.32584 1.000 11.51619 89 PHE A CA 1
ATOM 732 C C . PHE A 1 86 ? 35.48396 -24.35514 -2.75803 1.000 11.00138 89 PHE A C 1
ATOM 733 O O . PHE A 1 86 ? 36.29512 -24.37538 -3.69956 1.000 12.22681 89 PHE A O 1
ATOM 741 N N . MET A 1 87 ? 34.18685 -24.11950 -2.95178 1.000 10.45109 90 MET A N 1
ATOM 742 C CA . MET A 1 87 ? 33.69648 -23.84544 -4.29937 1.000 11.12992 90 MET A CA 1
ATOM 743 C C . MET A 1 87 ? 34.48596 -22.73228 -4.97200 1.000 11.28852 90 MET A C 1
ATOM 744 O O . MET A 1 87 ? 34.79551 -22.81704 -6.16703 1.000 12.41097 90 MET A O 1
ATOM 749 N N . TYR A 1 88 ? 34.80185 -21.67322 -4.22725 1.000 10.27293 91 TYR A N 1
ATOM 750 C CA . TYR A 1 88 ? 35.43364 -20.48393 -4.77706 1.000 9.47867 91 TYR A CA 1
ATOM 751 C C . TYR A 1 88 ? 36.95832 -20.49996 -4.70217 1.000 11.83548 91 TYR A C 1
ATOM 752 O O . TYR A 1 88 ? 37.58129 -19.55370 -5.19166 1.000 13.27150 91 TYR A O 1
ATOM 761 N N . THR A 1 89 ? 37.57570 -21.53382 -4.11980 1.000 11.71513 92 THR A N 1
ATOM 762 C CA . THR A 1 89 ? 39.03345 -21.54522 -3.92927 1.000 12.32494 92 THR A CA 1
ATOM 763 C C . THR A 1 89 ? 39.73243 -22.85737 -4.26507 1.000 13.05197 92 THR A C 1
ATOM 764 O O . THR A 1 89 ? 40.96025 -22.83559 -4.40559 1.000 14.42818 92 THR A O 1
ATOM 768 N N . SER A 1 90 ? 39.04126 -23.99818 -4.33244 1.000 11.80774 93 SER A N 1
ATOM 769 C CA . SER A 1 90 ? 39.61555 -25.33864 -4.52242 1.000 11.66058 93 SER A CA 1
ATOM 770 C C . SER A 1 90 ? 40.26651 -25.87384 -3.25571 1.000 11.23830 93 SER A C 1
ATOM 771 O O . SER A 1 90 ? 40.81041 -26.98858 -3.28753 1.000 13.18987 93 SER A O 1
ATOM 774 N N . ARG A 1 91 ? 40.24961 -25.12800 -2.15754 1.000 11.76729 94 ARG A N 1
ATOM 775 C CA . ARG A 1 91 ? 40.85551 -25.55582 -0.90564 1.000 12.22249 94 ARG A CA 1
ATOM 776 C C . ARG A 1 91 ? 39.75629 -25.95747 0.06696 1.000 12.86165 94 ARG A C 1
ATOM 777 O O . ARG A 1 91 ? 38.77862 -25.22514 0.23577 1.000 12.79134 94 ARG A O 1
ATOM 785 N N . LEU A 1 92 ? 39.90397 -27.12899 0.68455 1.000 12.85115 95 LEU A N 1
ATOM 786 C CA . LEU A 1 92 ? 38.86935 -27.70305 1.54275 1.000 13.61726 95 LEU A CA 1
ATOM 787 C C . LEU A 1 92 ? 39.41476 -27.78747 2.95718 1.000 14.12403 95 LEU A C 1
ATOM 788 O O . LEU A 1 92 ? 40.31937 -28.58197 3.22306 1.000 17.37003 95 LEU A O 1
ATOM 793 N N . ASN A 1 93 ? 38.86754 -26.97428 3.86182 1.000 14.65182 96 ASN A N 1
ATOM 794 C CA . ASN A 1 93 ? 39.41045 -26.87006 5.22098 1.000 15.56966 96 ASN A CA 1
ATOM 795 C C . ASN A 1 93 ? 38.85309 -27.97325 6.12683 1.000 16.04785 96 ASN A C 1
ATOM 796 O O . ASN A 1 93 ? 38.06792 -27.73282 7.04419 1.000 20.00517 96 ASN A O 1
ATOM 801 N N . LEU A 1 94 ? 39.29586 -29.20591 5.87259 1.000 15.15451 97 LEU A N 1
ATOM 802 C CA . LEU A 1 94 ? 38.89057 -30.33619 6.70430 1.000 15.07973 97 LEU A CA 1
ATOM 803 C C . LEU A 1 94 ? 39.76970 -30.40821 7.94316 1.000 14.97497 97 LEU A C 1
ATOM 804 O O . LEU A 1 94 ? 41.00094 -30.35199 7.84649 1.000 16.36810 97 LEU A O 1
ATOM 809 N N . ARG A 1 95 ? 39.13203 -30.55136 9.10402 1.000 15.56771 98 ARG A N 1
ATOM 810 C CA . ARG A 1 95 ? 39.82060 -30.69046 10.37664 1.000 14.58438 98 ARG A CA 1
ATOM 811 C C . ARG A 1 95 ? 39.10516 -31.76311 11.17795 1.000 17.03783 98 ARG A C 1
ATOM 812 O O . ARG A 1 95 ? 37.94528 -32.08748 10.92503 1.000 18.43674 98 ARG A O 1
ATOM 820 N N . GLU A 1 96 ? 39.81111 -32.31295 12.16229 1.000 19.22279 99 GLU A N 1
ATOM 821 C CA . GLU A 1 96 ? 39.20545 -33.34361 12.99877 1.000 22.23688 99 GLU A CA 1
ATOM 822 C C . GLU A 1 96 ? 37.86928 -32.88413 13.57265 1.000 20.68414 99 GLU A C 1
ATOM 823 O O . GLU A 1 96 ? 36.90067 -33.65008 13.60142 1.000 21.95667 99 GLU A O 1
ATOM 829 N N . GLY A 1 97 ? 37.78727 -31.62366 13.99361 1.000 20.01826 100 GLY A N 1
ATOM 830 C CA . GLY A 1 97 ? 36.58552 -31.11133 14.62813 1.000 20.06099 100 GLY A CA 1
ATOM 831 C C . GLY A 1 97 ? 35.47039 -30.70258 13.69035 1.000 21.02140 100 GLY A C 1
ATOM 832 O O . GLY A 1 97 ? 34.38573 -30.36199 14.16683 1.000 22.91834 100 GLY A O 1
ATOM 833 N N . ASN A 1 98 ? 35.69080 -30.72229 12.37254 1.000 18.64673 101 ASN A N 1
ATOM 834 C CA . ASN A 1 98 ? 34.63067 -30.34628 11.44469 1.000 16.38795 101 ASN A CA 1
ATOM 835 C C . ASN A 1 98 ? 34.30355 -31.39333 10.39000 1.000 16.21684 101 ASN A C 1
ATOM 836 O O . ASN A 1 98 ? 33.35650 -31.18335 9.62312 1.000 15.04838 101 ASN A O 1
ATOM 841 N N . ILE A 1 99 ? 35.05188 -32.50122 10.31776 1.000 16.25792 102 ILE A N 1
ATOM 842 C CA . ILE A 1 99 ? 34.92979 -33.38932 9.16243 1.000 14.87046 102 ILE A CA 1
ATOM 843 C C . ILE A 1 99 ? 33.53704 -34.00722 9.07806 1.000 15.08827 102 ILE A C 1
ATOM 844 O O . ILE A 1 99 ? 32.98102 -34.15557 7.98261 1.000 16.81977 102 ILE A O 1
ATOM 849 N N . MET A 1 100 ? 32.93658 -34.35726 10.22317 1.000 17.24493 103 MET A N 1
ATOM 850 C CA . MET A 1 100 ? 31.61321 -34.97195 10.16244 1.000 19.25796 103 MET A CA 1
ATOM 851 C C . MET A 1 100 ? 30.55806 -33.97924 9.69051 1.000 17.34030 103 MET A C 1
ATOM 852 O O . MET A 1 100 ? 29.68027 -34.33011 8.88649 1.000 18.04133 103 MET A O 1
ATOM 857 N N . ALA A 1 101 ? 30.62966 -32.73384 10.17114 1.000 17.39543 104 ALA A N 1
ATOM 858 C CA . ALA A 1 101 ? 29.70832 -31.70705 9.69763 1.000 15.28751 104 ALA A CA 1
ATOM 859 C C . ALA A 1 101 ? 29.92282 -31.41696 8.22035 1.000 14.99229 104 ALA A C 1
ATOM 860 O O . ALA A 1 101 ? 28.95528 -31.25245 7.46562 1.000 15.41242 104 ALA A O 1
ATOM 862 N N . VAL A 1 102 ? 31.18314 -31.35347 7.78763 1.000 14.94779 105 VAL A N 1
ATOM 863 C CA . VAL A 1 102 ? 31.44918 -31.08043 6.38041 1.000 13.66391 105 VAL A CA 1
ATOM 864 C C . VAL A 1 102 ? 30.91585 -32.21034 5.50549 1.000 14.79040 105 VAL A C 1
ATOM 865 O O . VAL A 1 102 ? 30.28415 -31.96647 4.46732 1.000 14.51042 105 VAL A O 1
ATOM 869 N N . MET A 1 103 ? 31.14855 -33.46139 5.91253 1.000 16.09615 106 MET A N 1
ATOM 870 C CA . MET A 1 103 ? 30.66793 -34.58562 5.11516 1.000 16.84904 106 MET A CA 1
ATOM 871 C C . MET A 1 103 ? 29.14834 -34.57780 5.00151 1.000 15.41433 106 MET A C 1
ATOM 872 O O . MET A 1 103 ? 28.59658 -34.74062 3.90488 1.000 15.73564 106 MET A O 1
ATOM 877 N N . ALA A 1 104 ? 28.44960 -34.40306 6.12865 1.000 15.28334 107 ALA A N 1
ATOM 878 C CA . ALA A 1 104 ? 26.98961 -34.39199 6.08729 1.000 14.15580 107 ALA A CA 1
ATOM 879 C C . ALA A 1 104 ? 26.47389 -33.27337 5.19284 1.000 12.71134 107 ALA A C 1
ATOM 880 O O . ALA A 1 104 ? 25.49731 -33.45557 4.45517 1.000 14.06914 107 ALA A O 1
ATOM 882 N N . THR A 1 105 ? 27.11894 -32.10665 5.24297 1.000 13.09386 108 THR A N 1
ATOM 883 C CA . THR A 1 105 ? 26.68518 -30.99299 4.41206 1.000 12.88074 108 THR A CA 1
ATOM 884 C C . THR A 1 105 ? 26.96885 -31.27851 2.94022 1.000 12.90559 108 THR A C 1
ATOM 885 O O . THR A 1 105 ? 26.14732 -30.96382 2.06523 1.000 13.11164 108 THR A O 1
ATOM 889 N N . ALA A 1 106 ? 28.11734 -31.89907 2.65243 1.000 13.70829 109 ALA A N 1
ATOM 890 C CA . ALA A 1 106 ? 28.47722 -32.20563 1.26938 1.000 12.58234 109 ALA A CA 1
ATOM 891 C C . ALA A 1 106 ? 27.53771 -33.24370 0.66403 1.000 12.53796 109 ALA A C 1
ATOM 892 O O . ALA A 1 106 ? 27.20594 -33.16847 -0.52514 1.000 13.56138 109 ALA A O 1
ATOM 894 N N . MET A 1 107 ? 27.08525 -34.20758 1.46731 1.000 13.74579 110 MET A N 1
ATOM 895 C CA . MET A 1 107 ? 26.09449 -35.16686 0.98372 1.000 15.20571 110 MET A CA 1
ATOM 896 C C . MET A 1 107 ? 24.78375 -34.47022 0.64374 1.000 14.68755 110 MET A C 1
ATOM 897 O O . MET A 1 107 ? 24.15614 -34.76648 -0.38082 1.000 15.58130 110 MET A O 1
ATOM 902 N N . TYR A 1 108 ? 24.36413 -33.53973 1.49866 1.000 13.07455 111 TYR A N 1
ATOM 903 C CA . TYR A 1 108 ? 23.14310 -32.77563 1.27516 1.000 12.41767 111 TYR A CA 1
ATOM 904 C C . TYR A 1 108 ? 23.25212 -31.91596 0.01906 1.000 12.56338 111 TYR A C 1
ATOM 905 O O . TYR A 1 108 ? 22.30249 -31.83076 -0.77520 1.000 13.75999 111 TYR A O 1
ATOM 914 N N . LEU A 1 109 ? 24.40369 -31.27506 -0.18147 1.000 12.10970 112 LEU A N 1
ATOM 915 C CA . LEU A 1 109 ? 24.62224 -30.44486 -1.35970 1.000 12.85552 112 LEU A CA 1
ATOM 916 C C . LEU A 1 109 ? 24.95864 -31.24981 -2.60857 1.000 13.24524 112 LEU A C 1
ATOM 917 O O . LEU A 1 109 ? 25.07017 -30.66245 -3.69027 1.000 13.42918 112 LEU A O 1
ATOM 922 N N . GLN A 1 110 ? 25.11483 -32.56527 -2.48718 1.000 13.84998 113 GLN A N 1
ATOM 923 C CA . GLN A 1 110 ? 25.44881 -33.44267 -3.60665 1.000 15.07962 113 GLN A CA 1
ATOM 924 C C . GLN A 1 110 ? 26.76943 -33.02879 -4.25831 1.000 16.18836 113 GLN A C 1
ATOM 925 O O . GLN A 1 110 ? 26.85170 -32.71376 -5.45145 1.000 17.72525 113 GLN A O 1
ATOM 931 N N . MET A 1 111 ? 27.80878 -33.02026 -3.42785 1.000 14.48437 114 MET A N 1
ATOM 932 C CA . MET A 1 111 ? 29.17785 -32.73312 -3.84902 1.000 15.69851 114 MET A CA 1
ATOM 933 C C . MET A 1 111 ? 29.96753 -34.02712 -3.67123 1.000 17.91237 114 MET A C 1
ATOM 934 O O . MET A 1 111 ? 30.64093 -34.24066 -2.66280 1.000 17.93904 114 MET A O 1
ATOM 939 N N . GLU A 1 112 ? 29.88279 -34.89762 -4.68285 1.000 21.96217 115 GLU A N 1
ATOM 940 C CA . GLU A 1 112 ? 30.32385 -36.28100 -4.52018 1.000 24.92310 115 GLU A CA 1
ATOM 941 C C . GLU A 1 112 ? 31.83066 -36.38631 -4.30870 1.000 22.44419 115 GLU A C 1
ATOM 942 O O . GLU A 1 112 ? 32.29235 -37.25812 -3.55952 1.000 22.77010 115 GLU A O 1
ATOM 948 N N . HIS A 1 113 ? 32.61825 -35.52592 -4.96318 1.000 22.38774 116 HIS A N 1
ATOM 949 C CA . HIS A 1 113 ? 34.06831 -35.60161 -4.78429 1.000 24.94785 116 HIS A CA 1
ATOM 950 C C . HIS A 1 113 ? 34.46677 -35.20265 -3.37502 1.000 21.67221 116 HIS A C 1
ATOM 951 O O . HIS A 1 113 ? 35.37795 -35.79971 -2.78869 1.000 20.62248 116 HIS A O 1
ATOM 958 N N . VAL A 1 114 ? 33.80078 -34.19039 -2.81661 1.000 18.65245 117 VAL A N 1
ATOM 959 C CA . VAL A 1 114 ? 34.05831 -33.82815 -1.42706 1.000 16.73594 117 VAL A CA 1
ATOM 960 C C . VAL A 1 114 ? 33.65678 -34.96160 -0.49778 1.000 15.75255 117 VAL A C 1
ATOM 961 O O . VAL A 1 114 ? 34.37867 -35.28039 0.45376 1.000 17.40614 117 VAL A O 1
ATOM 965 N N . VAL A 1 115 ? 32.50481 -35.58994 -0.75628 1.000 16.38285 118 VAL A N 1
ATOM 966 C CA . VAL A 1 115 ? 32.06442 -36.69917 0.08889 1.000 17.25300 118 VAL A CA 1
ATOM 967 C C . VAL A 1 115 ? 33.09207 -37.82448 0.06904 1.000 18.33477 118 VAL A C 1
AT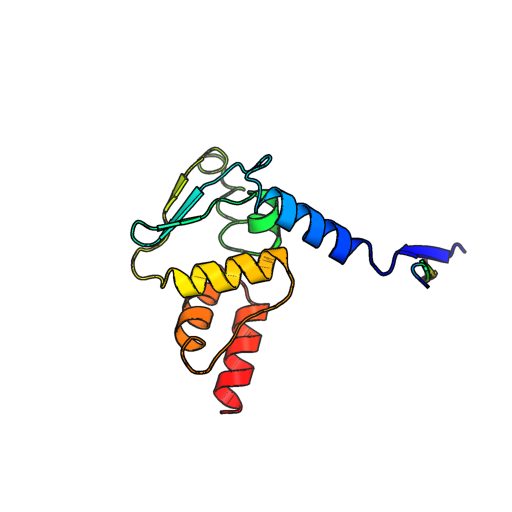OM 968 O O . VAL A 1 115 ? 33.48288 -38.34659 1.11998 1.000 19.37858 118 VAL A O 1
ATOM 972 N N . ASP A 1 116 ? 33.56148 -38.19878 -1.12834 1.000 18.89270 119 ASP A N 1
ATOM 973 C CA . ASP A 1 116 ? 34.60643 -39.21823 -1.23694 1.000 21.78392 119 ASP A CA 1
ATOM 974 C C . ASP A 1 116 ? 35.84998 -38.83520 -0.44343 1.000 20.92222 119 ASP A C 1
ATOM 975 O O . ASP A 1 116 ? 36.47414 -39.68687 0.20465 1.000 21.11009 119 ASP A O 1
ATOM 980 N N . THR A 1 117 ? 36.23932 -37.56004 -0.49807 1.000 18.67131 120 THR A N 1
ATOM 981 C CA . THR A 1 117 ? 37.42875 -37.11692 0.22286 1.000 17.63703 120 THR A CA 1
ATOM 982 C C . THR A 1 117 ? 37.22978 -37.22014 1.73147 1.000 17.73238 120 THR A C 1
ATOM 983 O O . THR A 1 117 ? 38.12736 -37.67848 2.45039 1.000 18.62279 120 THR A O 1
ATOM 987 N N . CYS A 1 118 ? 36.05430 -36.81952 2.22885 1.000 17.96772 121 CYS A N 1
ATOM 988 C CA . CYS A 1 118 ? 35.76573 -36.97184 3.65268 1.000 18.81507 121 CYS A CA 1
ATOM 989 C C . CYS A 1 118 ? 35.84520 -38.43036 4.07520 1.000 20.33750 121 CYS A C 1
ATOM 990 O O . CYS A 1 118 ? 36.42291 -38.74863 5.12041 1.000 23.33656 121 CYS A O 1
ATOM 993 N N . ARG A 1 119 ? 35.26985 -39.33040 3.27324 1.000 20.43360 122 ARG A N 1
ATOM 994 C CA . ARG A 1 119 ? 35.30479 -40.75073 3.61068 1.000 23.17940 122 ARG A CA 1
ATOM 995 C C . ARG A 1 119 ? 36.73572 -41.27118 3.65244 1.000 22.62254 122 ARG A C 1
ATOM 996 O O . ARG A 1 119 ? 37.07326 -42.11553 4.49049 1.000 24.95121 122 ARG A O 1
ATOM 1004 N N . LYS A 1 120 ? 37.59056 -40.77081 2.75952 1.000 21.77963 123 LYS A N 1
ATOM 1005 C CA . LYS A 1 120 ? 38.99805 -41.15159 2.76721 1.000 23.53036 123 LYS A CA 1
ATOM 1006 C C . LYS A 1 120 ? 39.66554 -40.77683 4.08767 1.000 24.16275 123 LYS A C 1
ATOM 1007 O O . LYS A 1 120 ? 40.36802 -41.59248 4.69804 1.000 24.90852 123 LYS A O 1
ATOM 1013 N N . PHE A 1 121 ? 39.46464 -39.53836 4.54289 1.000 23.91919 124 PHE A N 1
ATOM 1014 C CA . PHE A 1 121 ? 40.12906 -39.09405 5.76540 1.000 23.98711 124 PHE A CA 1
ATOM 1015 C C . PHE A 1 121 ? 39.55837 -39.76200 7.01028 1.000 27.45840 124 PHE A C 1
ATOM 1016 O O . PHE A 1 121 ? 40.30559 -40.03797 7.95674 1.000 28.71477 124 PHE A O 1
ATOM 1024 N N . ILE A 1 122 ? 38.25310 -40.03690 7.02890 1.000 28.67254 125 ILE A N 1
ATOM 1025 C CA . ILE A 1 122 ? 37.66910 -40.77843 8.14432 1.000 30.33596 125 ILE A CA 1
ATOM 1026 C C . ILE A 1 122 ? 38.24983 -42.18383 8.21195 1.000 32.32614 125 ILE A C 1
ATOM 1027 O O . ILE A 1 122 ? 38.57992 -42.68700 9.29400 1.000 33.81222 125 ILE A O 1
ATOM 1032 N N . LYS A 1 123 ? 38.38962 -42.83733 7.05658 1.000 31.91521 126 LYS A N 1
ATOM 1033 C CA . LYS A 1 123 ? 38.90604 -44.20126 7.04135 1.000 33.39552 126 LYS A CA 1
ATOM 1034 C C . LYS A 1 123 ? 40.36625 -44.24398 7.47518 1.000 35.86853 126 LYS A C 1
ATOM 1035 O O . LYS A 1 123 ? 40.79137 -45.18706 8.15374 1.000 37.65204 126 LYS A O 1
ATOM 1041 N N . ALA A 1 124 ? 41.14978 -43.23123 7.09510 1.000 34.72963 127 ALA A N 1
ATOM 1042 C CA . ALA A 1 124 ? 42.56022 -43.21512 7.46567 1.000 37.04779 127 ALA A CA 1
ATOM 1043 C C . ALA A 1 124 ? 42.74796 -42.98477 8.95868 1.000 39.01189 127 ALA A C 1
ATOM 1044 O O . ALA A 1 124 ? 43.74305 -43.44197 9.53379 1.000 37.36195 127 ALA A O 1
ATOM 1046 N N . SER A 1 125 ? 41.81644 -42.28231 9.59681 1.000 43.10637 128 SER A N 1
ATOM 1047 C CA . SER A 1 125 ? 41.89610 -42.02334 11.03045 1.000 46.93468 128 SER A CA 1
ATOM 1048 C C . SER A 1 125 ? 40.83873 -42.82059 11.78721 1.000 48.79420 128 SER A C 1
ATOM 1049 O O . SER A 1 125 ? 40.95109 -44.04071 11.92671 1.000 50.13269 128 SER A O 1
ATOM 1052 N N . SER B 2 9 ? 56.51265 -20.90367 -16.68297 1.000 39.05133 1734 SER B N 1
ATOM 1053 C CA . SER B 2 9 ? 55.74322 -20.25610 -17.74285 1.000 36.40965 1734 SER B CA 1
ATOM 1054 C C . SER B 2 9 ? 54.24932 -20.37755 -17.50419 1.000 36.85509 1734 SER B C 1
ATOM 1055 O O . SER B 2 9 ? 53.76855 -21.36561 -16.94630 1.000 38.20386 1734 SER B O 1
ATOM 1058 N N . ASP B 2 10 ? 53.51739 -19.35851 -17.93422 1.000 33.45047 1735 ASP B N 1
ATOM 1059 C CA A ASP B 2 10 ? 52.06913 -19.30918 -17.82242 0.525 31.48485 1735 ASP B CA 1
ATOM 1060 C CA B ASP B 2 10 ? 52.07177 -19.36838 -17.79059 0.475 31.46710 1735 ASP B CA 1
ATOM 1061 C C . ASP B 2 10 ? 51.35710 -19.94989 -19.00508 1.000 26.32560 1735 ASP B C 1
ATOM 1062 O O . ASP B 2 10 ? 50.12373 -19.97847 -19.01843 1.000 24.18559 1735 ASP B O 1
ATOM 1071 N N . LEU B 2 11 ? 52.10085 -20.44080 -20.00113 1.000 19.60449 1736 LEU B N 1
ATOM 1072 C CA . LEU B 2 11 ? 51.53795 -21.04383 -21.20056 1.000 18.48442 1736 LEU B CA 1
ATOM 1073 C C . LEU B 2 11 ? 52.14362 -22.42167 -21.40576 1.000 16.62396 1736 LEU B C 1
ATOM 1074 O O . LEU B 2 11 ? 53.29027 -22.66646 -21.02701 1.000 17.80649 1736 LEU B O 1
ATOM 1079 N N . TYR B 2 12 ? 51.37651 -23.31683 -22.02707 1.000 13.70716 1737 TYR B N 1
ATOM 1080 C CA . TYR B 2 12 ? 51.96045 -24.55439 -22.53075 1.000 13.20310 1737 TYR B CA 1
ATOM 1081 C C . TYR B 2 12 ? 51.20847 -25.01325 -23.77034 1.000 12.67932 1737 TYR B C 1
ATOM 1082 O O . TYR B 2 12 ? 50.09490 -24.56542 -24.04417 1.000 14.10030 1737 TYR B O 1
ATOM 1091 N N . LEU B 2 13 ? 51.84482 -25.89947 -24.53171 1.000 12.25946 1738 LEU B N 1
ATOM 1092 C CA . LEU B 2 13 ? 51.23732 -26.48226 -25.71661 1.000 13.02077 1738 LEU B CA 1
ATOM 1093 C C . LEU B 2 13 ? 50.77291 -27.89674 -25.39781 1.000 14.64192 1738 LEU B C 1
ATOM 1094 O O . LEU B 2 13 ? 51.42761 -28.61825 -24.63974 1.000 15.79745 1738 LEU B O 1
ATOM 1099 N N . ARG B 2 14 ? 49.65587 -28.29263 -25.99495 1.000 15.57638 1739 ARG B N 1
ATOM 1100 C CA . ARG B 2 14 ? 49.04013 -29.58206 -25.70916 1.000 16.76096 1739 ARG B CA 1
ATOM 1101 C C . ARG B 2 14 ? 48.29707 -30.03352 -26.95558 1.000 17.64408 1739 ARG B C 1
ATOM 1102 O O . ARG B 2 14 ? 48.08685 -29.24355 -27.88596 1.000 19.86803 1739 ARG B O 1
ATOM 1110 N N . PRO B 2 15 ? 47.89959 -31.30880 -27.01938 1.000 17.84558 1740 PRO B N 1
ATOM 1111 C CA . PRO B 2 15 ? 47.26277 -31.81060 -28.24555 1.000 21.61473 1740 PRO B CA 1
ATOM 1112 C C . PRO B 2 15 ? 45.95849 -31.09538 -28.55464 1.000 29.68938 1740 PRO B C 1
ATOM 1113 O O . PRO B 2 15 ? 45.19613 -30.72954 -27.65946 1.000 29.96315 1740 PRO B O 1
ATOM 1117 N N . GLY B 2 16 ? 45.69839 -30.92485 -29.84793 1.000 32.94852 1741 GLY B N 1
ATOM 1118 C CA . GLY B 2 16 ? 44.45713 -30.32895 -30.30770 1.000 36.86453 1741 GLY B CA 1
ATOM 1119 C C . GLY B 2 16 ? 43.27944 -31.27426 -30.19050 1.000 41.18631 1741 GLY B C 1
ATOM 1120 O O . GLY B 2 16 ? 42.15841 -30.92786 -30.56271 1.000 44.66520 1741 GLY B O 1
#

InterPro domains:
  IPR000210 BTB/POZ domain [PF00651] (22-128)
  IPR000210 BTB/POZ domain [PS50097] (32-99)
  IPR000210 BTB/POZ domain [SM00225] (32-129)
  IPR011333 SKP1/BTB/POZ domain superfamily [G3DSA:3.30.710.10] (2-129)
  IPR011333 SKP1/BTB/POZ domain superfamily [SSF54695] (8-126)
  IPR013087 Zinc finger C2H2-type [PF00096] (546-568)
  IPR013087 Zinc finger C2H2-type [PF00096] (574-596)
  IPR013087 Zinc finger C2H2-type [PF00096] (602-624)
  IPR013087 Zinc finger C2H2-type [PF00096] (630-652)
  IPR013087 Zinc finger C2H2-type [PS00028] (520-541)
  IPR013087 Zinc finger C2H2-type [PS00028] (548-568)
  IPR013087 Zinc finger C2H2-type [PS00028] (576-596)
  IPR013087 Zinc finger C2H2-type [PS00028] (604-624)
  IPR013087 Zinc finger C2H2-type [PS00028] (632-652)
  IPR013087 Zinc finger C2H2-type [PS00028] (660-681)
  IPR013087 Zinc finger C2H2-type [PS50157] (518-546)
  IPR013087 Zinc finger C2H2-type [PS50157] (546-573)
  IPR013087 Zinc finger C2H2-type [PS50157] (574-601)
  IPR013087 Zinc finger C2H2-type [PS50157] (602-629)
  IPR013087 Zinc finger C2H2-type [PS50157] (630-657)

Sequence (132 aa):
PDDSQIQFTRRHASDVLLNLNRLRSSRRDILTDVVIVVSSREQFRRAHKTVLMACSGLFYSSIFTDDQLKRRNLSVINLDPEINPEGFNILLDFMYTSRLNLREGNIMAVMATAMYLQMEHVVDTCRKFIKASSDDLYLRPG

Organism: Homo sapiens (NCBI:txid9606)

Solvent-accessible surface area: 8996 Å² total; per-residue (Å²): 187,130,80,76,117,72,120,55,140,111,78,70,70,61,42,88,77,49,36,117,59,42,99,161,78,74,145,18,67,1,16,0,24,0,57,232,81,129,18,102,0,13,31,101,12,0,44,88,43,4,29,38,0,122,55,19,10,65,57,116,168,88,97,114,79,73,76,11,106,10,61,98,161,20,66,30,92,1,0,41,12,0,2,55,53,5,1,34,79,173,43,74,29,158,156,80,25,21,118,28,0,28,55,1,0,103,75,0,110,8,124,144,6,10,82,49,0,130,134,104,60,184,89,114,132,89,81,96,130,105,114,73

Radius of gyration: 16.95 Å; Cα contacts (8 Å, |Δi|>4): 185; chains: 2; bounding box: 46×37×52 Å

GO terms:
  GO:1990837 sequence-specific double-stranded DNA binding (F, IDA)
  GO:0045591 positive regulation of regulatory T cell differentiation (P, IMP)
  GO:0005634 nucleus (C, IDA)
  GO:0003682 chromatin binding (F, IDA)
  GO:0000122 negative regulation of transcription by RNA polymerase II (P, IDA)
  GO:0005634 nucleus (C, EXP)
  GO:0005654 nucleoplasm (C, TAS)
  GO:0042802 identical protein binding (F, IPI)
  GO:0005515 protein binding (F, IPI)
  GO:0005654 nucleoplasm (C, IDA)
  GO:0042382 paraspeckles (C, IDA)
  GO:0005657 replication fork (C, IDA)
  GO:0001227 DNA-binding transcription repressor activity, RNA polymerase II-specific (F, IDA)
  GO:0043065 positive regulation of apoptotic process (P, IDA)
  GO:0043565 sequence-specific DNA binding (F, IDA)
  GO:0030308 negative regulation of cell growth (P, IDA)
  GO:0006974 DNA damage response (P, IDA)
  GO:0003700 DNA-binding transcription factor activity (F, IMP)
  GO:0045892 negative regulation of DNA-templated transcription (P, IMP)
  GO:0001222 transcription corepressor binding (F, IPI)

B-factor: mean 21.76, std 10.1, range [9.48, 105.66]

Foldseek 3Di:
DDDDDDDPCVVQVVLQVQVVCQVVVHQFQAWEDAQNDIGTHHLVLLLVAFPQSVVQCPPPVRVRDRYHYDDNVQDVVLVVQVVVCSSHVDHPDDPVCLVSVLVVCVVRVRVVSNVVSVVVVVVD/DPDDDDDD

Nearest PDB structures (foldseek):
  6xzz-assembly1_A  TM=1.008E+00  e=3.026E-25  Homo sapiens
  3lbz-assembly1_A  TM=9.887E-01  e=3.367E-23  Homo sapiens
  6c3n-assembly1_B  TM=1.001E+00  e=1.168E-22  Homo sapiens
  3bim-assembly4_E  TM=9.759E-01  e=4.098E-23  Homo sapiens
  6xmx-assembly1_A  TM=9.928E-01  e=1.421E-22  Homo sapiens